Protein AF-A0A7K3ZRH9-F1 (afdb_monomer_lite)

Radius of gyration: 15.92 Å; chains: 1; bounding box: 36×37×50 Å

Foldseek 3Di:
DPPVVVVVVVVVVVVLLVLLLLLLLLLLLPDPVNWAKDWQFAQNHGDDDPNVVSLVVCVVVVQWDWDWDADPVRGIIMIITHGDPNSNVSNVVCVVVPRPGHHDDGDDDD

Sequence (110 aa):
MAGQTLQDYMCRYMDEKSDELKGCLLAALENKDGYLCILVESLGTPVPSEDLNYSELLTKAGLFWEEEQITRNGRNRYKLFHLTDAGRRVAEQTKDEGFDGKMAESIAIA

pLDDT: mean 91.6, std 8.49, range [51.81, 98.38]

Structure (mmCIF, N/CA/C/O backbone):
data_AF-A0A7K3ZRH9-F1
#
_entry.id   AF-A0A7K3ZRH9-F1
#
loop_
_atom_site.group_PDB
_atom_site.id
_atom_site.type_symbol
_atom_site.label_atom_id
_atom_site.label_alt_id
_atom_site.label_comp_id
_atom_site.label_asym_id
_atom_site.label_entity_id
_atom_site.label_seq_id
_atom_site.pdbx_PDB_ins_code
_atom_site.Cartn_x
_atom_site.Cartn_y
_atom_site.Cartn_z
_atom_site.occupancy
_atom_site.B_iso_or_equiv
_atom_site.auth_seq_id
_atom_site.auth_comp_id
_atom_site.auth_asym_id
_atom_site.auth_atom_id
_atom_site.pdbx_PDB_model_num
ATOM 1 N N . MET A 1 1 ? 0.101 25.271 31.640 1.00 51.81 1 MET A N 1
ATOM 2 C CA . MET A 1 1 ? -0.770 24.604 30.648 1.00 51.81 1 MET A CA 1
ATOM 3 C C . MET A 1 1 ? 0.003 24.331 29.352 1.00 51.81 1 MET A C 1
ATOM 5 O O . MET A 1 1 ? -0.362 24.847 28.312 1.00 51.81 1 MET A O 1
ATOM 9 N N . ALA A 1 2 ? 1.094 23.556 29.414 1.00 53.62 2 ALA A N 1
ATOM 10 C CA . ALA A 1 2 ? 1.946 23.247 28.249 1.00 53.62 2 ALA A CA 1
ATOM 11 C C . ALA A 1 2 ? 1.849 21.772 27.794 1.00 53.62 2 ALA A C 1
ATOM 13 O O . ALA A 1 2 ? 2.449 21.395 26.797 1.00 53.62 2 ALA A O 1
ATOM 14 N N . GLY A 1 3 ? 1.104 20.934 28.531 1.00 56.38 3 GLY A N 1
ATOM 15 C CA . GLY A 1 3 ? 0.943 19.503 28.237 1.00 56.38 3 GLY A CA 1
ATOM 16 C C . GLY A 1 3 ? -0.202 19.174 27.272 1.00 56.38 3 GLY A C 1
ATOM 17 O O . GLY A 1 3 ? -0.080 18.223 26.512 1.00 56.38 3 GLY A O 1
ATOM 18 N N . GLN A 1 4 ? -1.274 19.979 27.248 1.00 60.44 4 GLN A N 1
ATOM 19 C CA . GLN A 1 4 ? -2.423 19.753 26.354 1.00 60.44 4 GLN A CA 1
ATOM 20 C C . GLN A 1 4 ? -2.043 19.915 24.875 1.00 60.44 4 GLN A C 1
ATOM 22 O O . GLN A 1 4 ? -2.427 19.102 24.049 1.00 60.44 4 GLN A O 1
ATOM 27 N N . THR A 1 5 ? -1.180 20.878 24.542 1.00 80.81 5 THR A N 1
ATOM 28 C CA . THR A 1 5 ? -0.797 21.152 23.148 1.00 80.81 5 THR A CA 1
ATOM 29 C C . THR A 1 5 ? 0.062 20.056 22.518 1.00 80.81 5 THR A C 1
ATOM 31 O O . THR A 1 5 ? -0.055 19.806 21.322 1.00 80.81 5 THR A O 1
ATOM 34 N N . LEU A 1 6 ? 0.925 19.396 23.302 1.00 86.31 6 LEU A N 1
ATOM 35 C CA . LEU A 1 6 ? 1.718 18.267 22.808 1.00 86.31 6 LEU A CA 1
ATOM 36 C C . LEU A 1 6 ? 0.855 17.013 22.651 1.00 86.31 6 LEU A C 1
ATOM 38 O O . LEU A 1 6 ? 0.990 16.308 21.657 1.00 86.31 6 LEU A O 1
ATOM 42 N N . GLN A 1 7 ? -0.034 16.748 23.610 1.00 89.38 7 GLN A N 1
ATOM 43 C CA . GLN A 1 7 ? -0.946 15.609 23.540 1.00 89.38 7 GLN A CA 1
ATOM 44 C C . GLN A 1 7 ? -1.834 15.687 22.291 1.00 89.38 7 GLN A C 1
ATOM 46 O O . GLN A 1 7 ? -1.883 14.728 21.526 1.00 89.38 7 GLN A O 1
ATOM 51 N N . ASP A 1 8 ? -2.445 16.845 22.032 1.00 90.88 8 ASP A N 1
ATOM 52 C CA . ASP A 1 8 ? -3.309 17.050 20.863 1.00 90.88 8 ASP A CA 1
ATOM 53 C C . ASP A 1 8 ? -2.538 16.930 19.539 1.00 90.88 8 ASP A C 1
ATOM 55 O O . ASP A 1 8 ? -3.060 16.422 18.545 1.00 90.88 8 ASP A O 1
ATOM 59 N N . TYR A 1 9 ? -1.280 17.385 19.513 1.00 87.75 9 TYR A N 1
ATOM 60 C CA . TYR A 1 9 ? -0.398 17.201 18.361 1.00 87.75 9 TYR A CA 1
ATOM 61 C C . TYR A 1 9 ? -0.113 15.717 18.102 1.00 87.75 9 TYR A C 1
ATOM 63 O O . TYR A 1 9 ? -0.234 15.260 16.969 1.00 87.75 9 TYR A O 1
ATOM 71 N N . MET A 1 10 ? 0.227 14.957 19.147 1.00 90.56 10 MET A N 1
ATOM 72 C CA . MET A 1 10 ? 0.535 13.532 19.017 1.00 90.56 10 MET A CA 1
ATOM 73 C C . MET A 1 10 ? -0.683 12.718 18.580 1.00 90.56 10 MET A C 1
ATOM 75 O O . MET A 1 10 ? -0.534 11.841 17.737 1.00 90.56 10 MET A O 1
ATOM 79 N N . CYS A 1 11 ? -1.876 13.014 19.109 1.00 91.19 11 CYS A N 1
ATOM 80 C CA . CYS A 1 11 ? -3.117 12.369 18.672 1.00 91.19 11 CYS A CA 1
ATOM 81 C C . CYS A 1 11 ? -3.345 12.571 17.174 1.00 91.19 11 CYS A C 1
ATOM 83 O O . CYS A 1 11 ? -3.452 11.596 16.440 1.00 91.19 11 CYS A O 1
ATOM 85 N N . ARG A 1 12 ? -3.288 13.821 16.710 1.00 89.00 12 ARG A N 1
ATOM 86 C CA . ARG A 1 12 ? -3.459 14.141 15.290 1.00 89.00 12 ARG A CA 1
ATOM 87 C C . ARG A 1 12 ? -2.420 13.465 14.407 1.00 89.00 12 ARG A C 1
ATOM 89 O O . ARG A 1 12 ? -2.767 12.926 13.370 1.00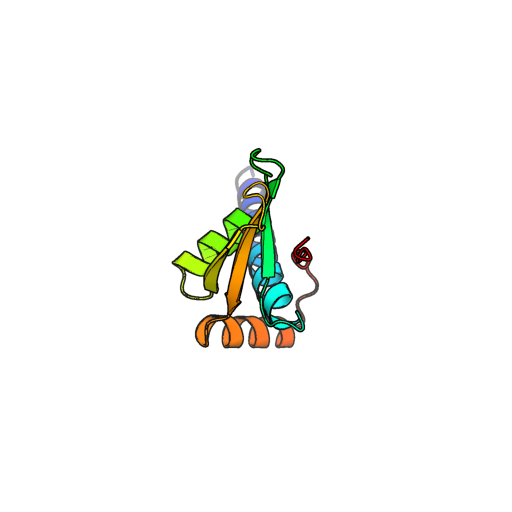 89.00 12 ARG A O 1
ATOM 96 N N . TYR A 1 13 ? -1.161 13.462 14.835 1.00 87.00 13 TYR A N 1
ATOM 97 C CA . TYR A 1 13 ? -0.098 12.790 14.098 1.00 87.00 13 TYR A CA 1
ATOM 98 C C . TYR A 1 13 ? -0.373 11.286 13.958 1.00 87.00 13 TYR A C 1
ATOM 100 O O . TYR A 1 13 ? -0.204 10.728 12.881 1.00 87.00 13 TYR A O 1
ATOM 108 N N . MET A 1 14 ? -0.818 10.616 15.027 1.00 89.81 14 MET A N 1
ATOM 109 C CA . MET A 1 14 ? -1.172 9.193 14.963 1.00 89.81 14 MET A CA 1
ATOM 110 C C . MET A 1 14 ? -2.382 8.939 14.062 1.00 89.81 14 MET A C 1
ATOM 112 O O . MET A 1 14 ? -2.368 7.957 13.322 1.00 89.81 14 MET A O 1
ATOM 116 N N . ASP A 1 15 ? -3.387 9.812 14.104 1.00 88.75 15 ASP A N 1
ATOM 117 C CA . ASP A 1 15 ? -4.564 9.717 13.239 1.00 88.75 15 ASP A CA 1
ATOM 118 C C . ASP A 1 15 ? -4.167 9.888 11.764 1.00 88.75 15 ASP A C 1
ATOM 120 O O . ASP A 1 15 ? -4.478 9.029 10.945 1.00 88.75 15 ASP A O 1
ATOM 124 N N . GLU A 1 16 ? -3.358 10.901 11.440 1.00 88.44 16 GLU A N 1
ATOM 125 C CA . GLU A 1 16 ? -2.822 11.121 10.089 1.00 88.44 16 GLU A CA 1
ATOM 126 C C . GLU A 1 16 ? -2.027 9.904 9.584 1.00 88.44 16 GLU A C 1
ATOM 128 O O . GLU A 1 16 ? -2.221 9.452 8.455 1.00 88.44 16 GLU A O 1
ATOM 133 N N . LYS A 1 17 ? -1.169 9.312 10.429 1.00 90.62 17 LYS A N 1
ATOM 134 C CA . LYS A 1 17 ? -0.410 8.100 10.066 1.00 90.62 17 LYS A CA 1
ATOM 135 C C . LYS A 1 17 ? -1.289 6.861 9.920 1.00 90.62 17 LYS A C 1
ATOM 137 O O . LYS A 1 17 ? -0.998 5.999 9.092 1.00 90.62 17 LYS A O 1
ATOM 142 N N . SER A 1 18 ? -2.364 6.765 10.697 1.00 91.94 18 SER A N 1
ATOM 143 C CA . SER A 1 18 ? -3.378 5.720 10.543 1.00 91.94 18 SER A CA 1
ATOM 144 C C . SER A 1 18 ? -4.085 5.843 9.194 1.00 91.94 18 SER A C 1
ATOM 146 O O . SER A 1 18 ? -4.271 4.844 8.497 1.00 91.94 18 SER A O 1
ATOM 148 N N . ASP A 1 19 ? -4.411 7.068 8.786 1.00 93.88 19 ASP A N 1
ATOM 149 C CA . ASP A 1 19 ? -5.110 7.332 7.534 1.00 93.88 19 ASP A CA 1
ATOM 150 C C . ASP A 1 19 ? -4.245 7.048 6.303 1.00 93.88 19 ASP A C 1
ATOM 152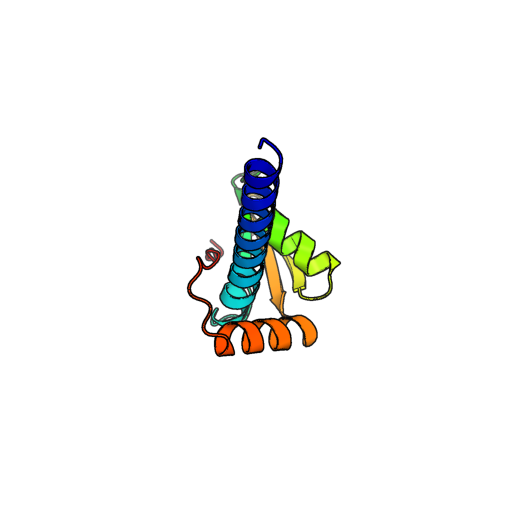 O O . ASP A 1 19 ? -4.736 6.472 5.337 1.00 93.88 19 ASP A O 1
ATOM 156 N N . GLU A 1 20 ? -2.945 7.338 6.347 1.00 94.69 20 GLU A N 1
ATOM 157 C CA . GLU A 1 20 ? -2.009 6.963 5.276 1.00 94.69 20 GLU A CA 1
ATOM 158 C C . GLU A 1 20 ? -1.930 5.432 5.086 1.00 94.69 20 GLU A C 1
ATOM 160 O O . GLU A 1 20 ? -1.955 4.928 3.958 1.00 94.69 20 GLU A O 1
ATOM 165 N N . LEU A 1 21 ? -1.911 4.664 6.184 1.00 96.00 21 LEU A N 1
ATOM 166 C CA . LEU A 1 21 ? -1.924 3.195 6.140 1.00 96.00 21 LEU A CA 1
ATOM 167 C C . LEU A 1 21 ? -3.244 2.654 5.572 1.00 96.00 21 LEU A C 1
ATOM 169 O O . LEU A 1 21 ? -3.238 1.774 4.706 1.00 96.00 21 LEU A O 1
ATOM 173 N N . LYS A 1 22 ? -4.378 3.197 6.028 1.00 96.44 22 LYS A N 1
ATOM 174 C CA . LYS A 1 22 ? -5.715 2.876 5.505 1.00 96.44 22 LYS A CA 1
ATOM 175 C C . LYS A 1 22 ? -5.823 3.192 4.015 1.00 96.44 22 LYS A C 1
ATOM 177 O O . LYS A 1 22 ? -6.310 2.363 3.245 1.00 96.44 22 LYS A O 1
ATOM 182 N N . GLY A 1 23 ? -5.300 4.343 3.600 1.00 96.75 23 GLY A N 1
ATOM 183 C CA . GLY A 1 23 ? -5.256 4.781 2.210 1.00 96.75 23 GLY A CA 1
ATOM 184 C C . GLY A 1 23 ? -4.514 3.798 1.304 1.00 96.75 23 GLY A C 1
ATOM 185 O O . GLY A 1 23 ? -4.977 3.529 0.196 1.00 96.75 23 GLY A O 1
ATOM 186 N N . CYS A 1 24 ? -3.417 3.200 1.779 1.00 97.19 24 CYS A N 1
ATOM 187 C CA . CYS A 1 24 ? -2.692 2.161 1.040 1.00 97.19 24 CYS A CA 1
ATOM 188 C C . CYS A 1 24 ? -3.519 0.874 0.881 1.00 97.19 24 CYS A C 1
ATOM 190 O O . CYS A 1 24 ? -3.603 0.317 -0.216 1.00 97.19 24 CYS A O 1
ATOM 192 N N . LEU A 1 25 ? -4.155 0.404 1.962 1.00 97.06 25 LEU A N 1
ATOM 193 C CA . LEU A 1 25 ? -4.993 -0.803 1.941 1.00 97.06 25 LEU A CA 1
ATOM 194 C C . LEU A 1 25 ? -6.176 -0.657 0.980 1.00 97.06 25 LEU A C 1
ATOM 196 O O . LEU A 1 25 ? -6.447 -1.559 0.185 1.00 97.06 25 LEU A O 1
ATOM 200 N N . LEU A 1 26 ? -6.857 0.489 1.026 1.00 97.00 26 LEU A N 1
ATOM 201 C CA . LEU A 1 26 ? -7.979 0.779 0.140 1.00 97.00 26 LEU A CA 1
ATOM 202 C C . LEU A 1 26 ? -7.536 0.948 -1.311 1.00 97.00 26 LEU A C 1
ATOM 204 O O . LEU A 1 26 ? -8.215 0.449 -2.204 1.00 97.00 26 LEU A O 1
ATOM 208 N N . ALA A 1 27 ? -6.385 1.577 -1.560 1.00 96.56 27 ALA A N 1
ATOM 209 C CA . ALA A 1 27 ? -5.844 1.693 -2.912 1.00 96.56 27 ALA A CA 1
ATOM 210 C C . ALA A 1 27 ? -5.615 0.317 -3.552 1.00 96.56 27 ALA A C 1
ATOM 212 O O . ALA A 1 27 ? -5.999 0.107 -4.700 1.00 96.56 27 ALA A O 1
ATOM 213 N N . ALA A 1 28 ? -5.069 -0.645 -2.802 1.00 96.88 28 ALA A N 1
ATOM 214 C CA . ALA A 1 28 ? -4.924 -2.017 -3.283 1.00 96.88 28 ALA A CA 1
ATOM 215 C C . ALA A 1 28 ? -6.276 -2.738 -3.455 1.00 96.88 28 ALA A C 1
ATOM 217 O O . ALA A 1 28 ? -6.434 -3.518 -4.393 1.00 96.88 28 ALA A O 1
ATOM 218 N N . LEU A 1 29 ? -7.249 -2.485 -2.568 1.00 96.62 29 LEU A N 1
ATOM 219 C CA . LEU A 1 29 ? -8.584 -3.094 -2.624 1.00 96.62 29 LEU A CA 1
ATOM 220 C C . LEU A 1 29 ? -9.385 -2.635 -3.850 1.00 96.62 29 LEU A C 1
ATOM 222 O O . LEU A 1 29 ? -10.086 -3.442 -4.458 1.00 96.62 29 LEU A O 1
ATOM 226 N N . GLU A 1 30 ? -9.312 -1.347 -4.187 1.00 94.38 30 GLU A N 1
ATOM 227 C CA . GLU A 1 30 ? -10.079 -0.745 -5.283 1.00 94.38 30 GLU A CA 1
ATOM 228 C C . GLU A 1 30 ? -9.372 -0.822 -6.639 1.00 94.38 30 GLU A C 1
ATOM 230 O O . GLU A 1 30 ? -10.000 -0.616 -7.684 1.00 94.38 30 GLU A O 1
ATOM 235 N N . ASN A 1 31 ? -8.080 -1.156 -6.649 1.00 93.81 31 ASN A N 1
ATOM 236 C CA . ASN A 1 31 ? -7.363 -1.410 -7.885 1.00 93.81 31 ASN A CA 1
ATOM 237 C C . ASN A 1 31 ? -7.924 -2.663 -8.582 1.00 93.81 31 ASN A C 1
ATOM 239 O O . ASN A 1 31 ? -8.057 -3.731 -7.984 1.00 93.81 31 ASN A O 1
ATOM 243 N N . LYS A 1 32 ? -8.208 -2.542 -9.883 1.00 87.75 32 LYS A N 1
ATOM 244 C CA . LYS A 1 32 ? -8.726 -3.631 -10.728 1.00 87.75 32 LYS A CA 1
ATOM 245 C C . LYS A 1 32 ? -7.808 -4.851 -10.771 1.00 87.75 32 LYS A C 1
ATOM 247 O O . LYS A 1 32 ? -8.310 -5.967 -10.876 1.00 87.75 32 LYS A O 1
ATOM 252 N N . ASP A 1 33 ? -6.502 -4.632 -10.678 1.00 86.31 33 ASP A N 1
ATOM 253 C CA . ASP A 1 33 ? -5.492 -5.688 -10.721 1.00 86.31 33 ASP A CA 1
ATOM 254 C C . ASP A 1 33 ? -5.217 -6.283 -9.322 1.00 86.31 33 ASP A C 1
ATOM 256 O O . ASP A 1 33 ? -4.489 -7.266 -9.186 1.00 86.31 33 ASP A O 1
ATOM 260 N N . GLY A 1 34 ? -5.844 -5.733 -8.271 1.00 87.19 34 GLY A N 1
ATOM 261 C CA . GLY A 1 34 ? -5.800 -6.263 -6.907 1.00 87.19 34 GLY A CA 1
ATOM 262 C C . GLY A 1 34 ? -4.501 -5.984 -6.146 1.00 87.19 34 GLY A C 1
ATOM 263 O O . GLY A 1 34 ? -4.181 -6.722 -5.208 1.00 87.19 34 GLY A O 1
ATOM 264 N N . TYR A 1 35 ? -3.750 -4.956 -6.548 1.00 95.06 35 TYR A N 1
ATOM 265 C CA . TYR A 1 35 ? -2.525 -4.518 -5.879 1.00 95.06 35 TYR A CA 1
ATOM 266 C C . TYR A 1 35 ? -2.329 -3.002 -5.917 1.00 95.06 35 TYR A C 1
ATOM 268 O O . TYR A 1 35 ? -2.839 -2.306 -6.793 1.00 95.06 35 TYR A O 1
ATOM 276 N N . LEU A 1 36 ? -1.522 -2.500 -4.985 1.00 97.00 36 LEU A N 1
ATOM 277 C CA . LEU A 1 36 ? -0.929 -1.166 -5.044 1.00 97.00 36 LEU A CA 1
ATOM 278 C C . LEU A 1 36 ? 0.470 -1.276 -5.661 1.00 97.00 36 LEU A C 1
ATOM 280 O O . LEU A 1 36 ? 1.329 -1.971 -5.125 1.00 97.00 36 LEU A O 1
ATOM 284 N N . CYS A 1 37 ? 0.703 -0.613 -6.792 1.00 96.94 37 CYS A N 1
ATOM 285 C CA . CYS A 1 37 ? 1.993 -0.628 -7.481 1.00 96.94 37 CYS A CA 1
ATOM 286 C C . CYS A 1 37 ? 2.760 0.672 -7.255 1.00 96.94 37 CYS A C 1
ATOM 288 O O . CYS A 1 37 ? 2.251 1.761 -7.524 1.00 96.94 37 CYS A O 1
ATOM 290 N N . ILE A 1 38 ? 4.008 0.540 -6.808 1.00 96.06 38 ILE A N 1
ATOM 291 C CA . ILE A 1 38 ? 4.896 1.656 -6.490 1.00 96.06 38 ILE A CA 1
ATOM 292 C C . ILE A 1 38 ? 6.188 1.527 -7.296 1.00 96.06 38 ILE A C 1
ATOM 294 O O . ILE A 1 38 ? 6.867 0.501 -7.258 1.00 96.06 38 ILE A O 1
ATOM 298 N N . LEU A 1 39 ? 6.548 2.595 -8.008 1.00 95.06 39 LEU A N 1
ATOM 299 C CA . LEU A 1 39 ? 7.842 2.737 -8.673 1.00 95.06 39 LEU A CA 1
ATOM 300 C C . LEU A 1 39 ? 8.916 3.027 -7.620 1.00 95.06 39 LEU A C 1
ATOM 302 O O . LEU A 1 39 ? 8.883 4.078 -6.985 1.00 95.06 39 LEU A O 1
ATOM 306 N N . VAL A 1 40 ? 9.868 2.112 -7.452 1.00 95.00 40 VAL A N 1
ATOM 307 C CA . VAL A 1 40 ? 10.951 2.250 -6.461 1.00 95.00 40 VAL A CA 1
ATOM 308 C C . VAL A 1 40 ? 12.261 2.720 -7.087 1.00 95.00 40 VAL A C 1
ATOM 310 O O . VAL A 1 40 ? 13.081 3.350 -6.424 1.00 95.00 40 VAL A O 1
ATOM 313 N N . GLU A 1 41 ? 12.460 2.458 -8.377 1.00 94.62 41 GLU A N 1
ATOM 314 C CA . GLU A 1 41 ? 13.640 2.886 -9.126 1.00 94.62 41 GLU A CA 1
ATOM 315 C C . GLU A 1 41 ? 13.236 3.256 -10.553 1.00 94.62 41 GLU A C 1
ATOM 317 O O . GLU A 1 41 ? 12.505 2.501 -11.191 1.00 94.62 41 GLU A O 1
ATOM 322 N N . SER A 1 42 ? 13.722 4.391 -11.057 1.00 93.06 42 SER A N 1
ATOM 323 C CA . SER A 1 42 ? 13.517 4.870 -12.425 1.00 93.06 42 SER A CA 1
ATOM 324 C C . SER A 1 42 ? 14.861 5.170 -13.072 1.00 93.06 42 SER A C 1
ATOM 326 O O . SER A 1 42 ? 15.669 5.921 -12.525 1.00 93.06 42 SER A O 1
ATOM 328 N N . LEU A 1 43 ? 15.123 4.577 -14.236 1.00 90.81 43 LEU A N 1
ATOM 329 C CA . LEU A 1 43 ? 16.407 4.705 -14.936 1.00 90.81 43 LEU A CA 1
ATOM 330 C C . LEU A 1 43 ? 17.634 4.368 -14.064 1.00 90.81 43 LEU A C 1
ATOM 332 O O . LEU A 1 43 ? 18.689 4.981 -14.218 1.00 90.81 43 LEU A O 1
ATOM 336 N N . GLY A 1 44 ? 17.509 3.389 -13.164 1.00 87.50 44 GLY A N 1
ATOM 337 C CA . GLY A 1 44 ? 18.575 2.999 -12.236 1.00 87.50 44 GLY A CA 1
ATOM 338 C C . GLY A 1 44 ? 18.748 3.939 -11.036 1.00 87.50 44 GLY A C 1
ATOM 339 O O . GLY A 1 44 ? 19.731 3.821 -10.309 1.00 87.50 44 GLY A O 1
ATOM 340 N N . THR A 1 45 ? 17.842 4.903 -10.847 1.00 91.31 45 THR A N 1
ATOM 341 C CA . THR A 1 45 ? 17.879 5.871 -9.742 1.00 91.31 45 THR A CA 1
ATOM 342 C C . THR A 1 45 ? 16.699 5.647 -8.794 1.00 91.31 45 THR A C 1
ATOM 344 O O . THR A 1 45 ? 15.565 5.584 -9.274 1.00 91.31 45 THR A O 1
ATOM 347 N N . PRO A 1 46 ? 16.917 5.555 -7.468 1.00 93.25 46 PRO A N 1
ATOM 348 C CA . PRO A 1 46 ? 15.832 5.417 -6.502 1.00 93.25 46 PRO A CA 1
ATOM 349 C C . PRO A 1 46 ? 14.806 6.550 -6.599 1.00 93.25 46 PRO A C 1
ATOM 351 O O . PRO A 1 46 ? 15.175 7.722 -6.708 1.00 93.25 46 PRO A O 1
ATOM 354 N N . VAL A 1 47 ? 13.524 6.200 -6.516 1.00 92.06 47 VAL A N 1
ATOM 355 C CA . VAL A 1 47 ? 12.412 7.154 -6.466 1.00 92.06 47 VAL A CA 1
ATOM 356 C C . VAL A 1 47 ? 11.863 7.182 -5.038 1.00 92.06 47 VAL A C 1
ATOM 358 O O . VAL A 1 47 ? 11.402 6.152 -4.548 1.00 92.06 47 VAL A O 1
ATOM 361 N N . PRO A 1 48 ? 11.920 8.326 -4.335 1.00 89.62 48 PRO A N 1
ATOM 362 C CA . PRO A 1 48 ? 11.356 8.426 -2.997 1.00 89.62 48 PRO A CA 1
ATOM 363 C C . PRO A 1 48 ? 9.827 8.336 -3.054 1.00 89.62 48 PRO A C 1
ATOM 365 O O . PRO A 1 48 ? 9.187 9.007 -3.861 1.00 89.62 48 PRO A O 1
ATOM 368 N N . SER A 1 49 ? 9.250 7.533 -2.164 1.00 90.81 49 SER A N 1
ATOM 369 C CA . SER A 1 49 ? 7.805 7.401 -1.986 1.00 90.81 49 SER A CA 1
ATOM 370 C C . SER A 1 49 ? 7.501 7.178 -0.506 1.00 90.81 49 SER A C 1
ATOM 372 O O . SER A 1 49 ? 8.099 6.310 0.128 1.00 90.81 49 SER A O 1
ATOM 374 N N . GLU A 1 50 ? 6.598 7.977 0.062 1.00 88.81 50 GLU A N 1
ATOM 375 C CA . GLU A 1 50 ? 6.122 7.752 1.432 1.00 88.81 50 GLU A CA 1
ATOM 376 C C . GLU A 1 50 ? 5.211 6.520 1.499 1.00 88.81 50 GLU A C 1
ATOM 378 O O . GLU A 1 50 ? 5.351 5.707 2.413 1.00 88.81 50 GLU A O 1
ATOM 383 N N . ASP A 1 51 ? 4.383 6.320 0.470 1.00 93.31 51 ASP A N 1
ATOM 384 C CA . ASP A 1 51 ? 3.505 5.154 0.317 1.00 93.31 51 ASP A CA 1
ATOM 385 C C . ASP A 1 51 ? 4.297 3.838 0.304 1.00 93.31 51 ASP A C 1
ATOM 387 O O . ASP A 1 51 ? 3.804 2.813 0.780 1.00 93.31 51 ASP A O 1
ATOM 391 N N . LEU A 1 52 ? 5.551 3.860 -0.172 1.00 95.31 52 LEU A N 1
ATOM 392 C CA . LEU A 1 52 ? 6.459 2.714 -0.090 1.00 95.31 52 LEU A CA 1
ATOM 393 C C . LEU A 1 52 ? 6.708 2.304 1.365 1.00 95.31 52 LEU A C 1
ATOM 395 O O . LEU A 1 52 ? 6.575 1.131 1.702 1.00 95.31 52 LEU A O 1
ATOM 399 N N . ASN A 1 53 ? 7.024 3.261 2.239 1.00 93.75 53 ASN A N 1
ATOM 400 C CA . ASN A 1 53 ? 7.325 2.972 3.641 1.00 93.75 53 ASN A CA 1
ATOM 401 C C . ASN A 1 53 ? 6.098 2.409 4.371 1.00 93.75 53 ASN A C 1
ATOM 403 O O . ASN A 1 53 ? 6.221 1.456 5.145 1.00 93.75 53 ASN A O 1
ATOM 407 N N . TYR A 1 54 ? 4.912 2.969 4.111 1.00 95.44 54 TYR A N 1
ATOM 408 C CA . TYR A 1 54 ? 3.660 2.471 4.686 1.00 95.44 54 TYR A CA 1
ATOM 409 C C . TYR A 1 54 ? 3.323 1.073 4.167 1.0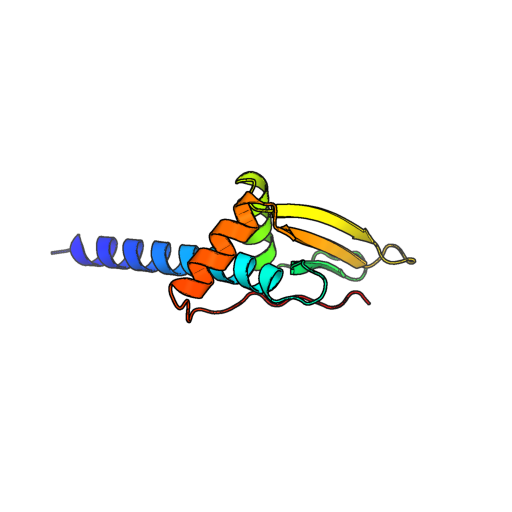0 95.44 54 TYR A C 1
ATOM 411 O O . TYR A 1 54 ? 2.981 0.191 4.954 1.00 95.44 54 TYR A O 1
ATOM 419 N N . SER A 1 55 ? 3.508 0.823 2.872 1.00 96.88 55 SER A N 1
ATOM 420 C CA . SER A 1 55 ? 3.258 -0.489 2.268 1.00 96.88 55 SER A CA 1
ATOM 421 C C . SER A 1 55 ? 4.230 -1.561 2.776 1.00 96.88 55 SER A C 1
ATOM 423 O O . SER A 1 55 ? 3.828 -2.691 3.066 1.00 96.88 55 SER A O 1
ATOM 425 N N . GLU A 1 56 ? 5.500 -1.215 2.995 1.00 96.25 56 GLU A N 1
ATOM 426 C CA . GLU A 1 56 ? 6.473 -2.111 3.627 1.00 96.25 56 GLU A CA 1
ATOM 427 C C . GLU A 1 56 ? 6.140 -2.389 5.100 1.00 96.25 56 GLU A C 1
ATOM 429 O O . GLU A 1 56 ? 6.325 -3.511 5.581 1.00 96.25 56 GLU A O 1
ATOM 434 N N . LEU A 1 57 ? 5.610 -1.402 5.830 1.00 96.50 57 LEU A N 1
ATOM 435 C CA . LEU A 1 57 ? 5.124 -1.609 7.195 1.00 96.50 57 LEU A CA 1
ATOM 436 C C . LEU A 1 57 ? 3.912 -2.552 7.219 1.00 96.50 57 LEU A C 1
ATOM 438 O O . LEU A 1 57 ? 3.880 -3.485 8.022 1.00 96.50 57 LEU A O 1
ATOM 442 N N . LEU A 1 58 ? 2.953 -2.359 6.311 1.00 97.50 58 LEU A N 1
ATOM 443 C CA . LEU A 1 58 ? 1.785 -3.231 6.146 1.00 97.50 58 LEU A CA 1
ATOM 444 C C . LEU A 1 58 ? 2.181 -4.657 5.734 1.00 97.50 58 LEU A C 1
ATOM 446 O O . LEU A 1 58 ? 1.554 -5.622 6.175 1.00 97.50 58 LEU A O 1
ATOM 450 N N . THR A 1 59 ? 3.260 -4.808 4.964 1.00 97.81 59 THR A N 1
ATOM 451 C CA . THR A 1 59 ? 3.851 -6.116 4.633 1.00 97.81 59 THR A CA 1
ATOM 452 C C . THR A 1 59 ? 4.418 -6.792 5.881 1.00 97.81 59 THR A C 1
ATOM 454 O O . THR A 1 59 ? 4.094 -7.942 6.171 1.00 97.81 59 THR A O 1
ATOM 457 N N . LYS A 1 60 ? 5.190 -6.063 6.699 1.00 97.38 60 LYS A N 1
ATOM 458 C CA . LYS A 1 60 ? 5.709 -6.571 7.986 1.00 97.38 60 LYS A CA 1
ATOM 459 C C . LYS A 1 60 ? 4.595 -6.923 8.975 1.00 97.38 60 LYS A C 1
ATOM 461 O O . LYS A 1 60 ? 4.771 -7.826 9.787 1.00 97.38 60 LYS A O 1
ATOM 466 N N . ALA A 1 61 ? 3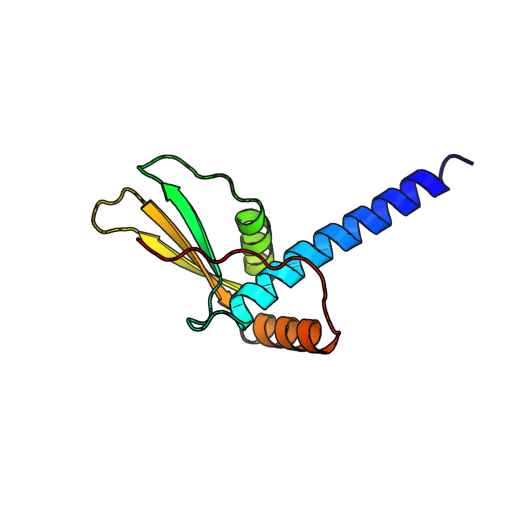.458 -6.234 8.899 1.00 96.56 61 ALA A N 1
ATOM 467 C CA . ALA A 1 61 ? 2.260 -6.532 9.680 1.00 96.56 61 ALA A CA 1
ATOM 468 C C . ALA A 1 61 ? 1.438 -7.719 9.129 1.00 96.56 61 ALA A C 1
ATOM 470 O O . ALA A 1 61 ? 0.456 -8.116 9.753 1.00 96.56 61 ALA A O 1
ATOM 471 N N . GLY A 1 62 ? 1.812 -8.291 7.977 1.00 97.50 62 GLY A N 1
ATOM 472 C CA . GLY A 1 62 ? 1.108 -9.411 7.342 1.00 97.50 62 GLY A CA 1
ATOM 473 C C . GLY A 1 62 ? -0.195 -9.029 6.629 1.00 97.50 62 GLY A C 1
ATOM 474 O O . GLY A 1 62 ? -1.005 -9.905 6.316 1.00 97.50 62 GLY A O 1
ATOM 475 N N . LEU A 1 63 ? -0.423 -7.738 6.377 1.00 97.88 63 LEU A N 1
ATOM 476 C CA . LEU A 1 63 ? -1.598 -7.231 5.656 1.00 97.88 63 LEU A CA 1
ATOM 477 C C . LEU A 1 63 ? -1.349 -7.153 4.145 1.00 97.88 63 LEU A C 1
ATOM 479 O O . LEU A 1 63 ? -2.279 -7.327 3.357 1.00 97.88 63 LEU A O 1
ATOM 483 N N . PHE A 1 64 ? -0.088 -6.990 3.749 1.00 98.38 64 PHE A N 1
ATOM 484 C CA . PHE A 1 64 ? 0.362 -7.168 2.375 1.00 98.38 64 PHE A CA 1
ATOM 485 C C . PHE A 1 64 ? 1.315 -8.353 2.232 1.00 98.38 64 PHE A C 1
ATOM 487 O O . PHE A 1 64 ? 2.004 -8.738 3.178 1.00 98.38 64 PHE A O 1
ATOM 494 N N . TRP A 1 65 ? 1.369 -8.897 1.022 1.00 97.44 65 TRP A N 1
ATOM 495 C CA . TRP A 1 65 ? 2.544 -9.588 0.508 1.00 97.44 65 TRP A CA 1
ATOM 496 C C . TRP A 1 65 ? 3.099 -8.794 -0.682 1.00 97.44 65 TRP A C 1
ATOM 498 O O . TRP A 1 65 ? 2.344 -8.096 -1.365 1.00 97.44 65 TRP A O 1
ATOM 508 N N . GLU A 1 66 ? 4.415 -8.852 -0.888 1.00 96.94 66 GLU A N 1
ATOM 509 C CA . GLU A 1 66 ? 5.105 -8.060 -1.912 1.00 96.94 66 GLU A CA 1
ATOM 510 C C . GLU A 1 66 ? 5.612 -8.927 -3.075 1.00 96.94 66 GLU A C 1
ATOM 512 O O . GLU A 1 66 ? 6.126 -10.029 -2.871 1.00 96.94 66 GLU A O 1
ATOM 517 N N . GLU A 1 67 ? 5.492 -8.395 -4.291 1.00 96.75 67 GLU A N 1
ATOM 518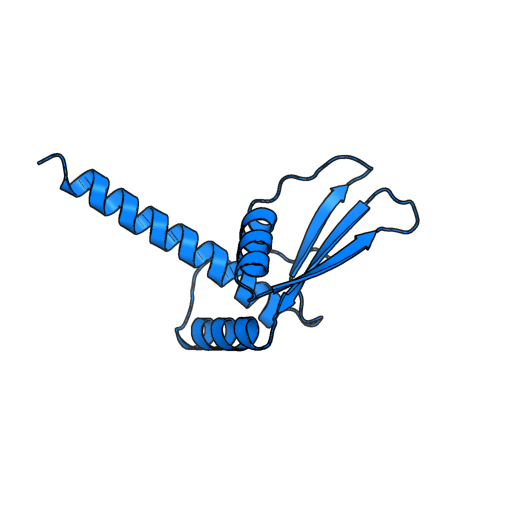 C CA . GLU A 1 67 ? 6.136 -8.884 -5.512 1.00 96.75 67 GLU A CA 1
ATOM 519 C C . GLU A 1 67 ? 7.024 -7.777 -6.094 1.00 96.75 67 GLU A C 1
ATOM 521 O O . GLU A 1 67 ? 6.640 -6.605 -6.111 1.00 96.75 67 GLU A O 1
ATOM 526 N N . GLU A 1 68 ? 8.209 -8.128 -6.599 1.00 95.25 68 GLU A N 1
ATOM 527 C CA . GLU A 1 68 ? 9.052 -7.190 -7.346 1.00 95.25 68 GLU A CA 1
ATOM 528 C C . GLU A 1 68 ? 8.934 -7.429 -8.850 1.00 95.25 68 GLU A C 1
ATOM 530 O O . GLU A 1 68 ? 9.129 -8.545 -9.333 1.00 95.25 68 GLU A O 1
ATOM 535 N N . GLN A 1 69 ? 8.718 -6.351 -9.605 1.00 94.19 69 GLN A N 1
ATOM 536 C CA . GLN A 1 69 ? 8.715 -6.389 -11.060 1.00 94.19 69 GLN A CA 1
ATOM 537 C C . GLN A 1 69 ? 9.778 -5.456 -11.634 1.00 94.19 69 GLN A C 1
ATOM 539 O O . GLN A 1 69 ? 9.872 -4.278 -11.290 1.00 94.19 69 GLN A O 1
ATOM 544 N N . ILE A 1 70 ? 10.583 -5.990 -12.551 1.00 91.94 70 ILE A N 1
ATOM 545 C CA . ILE A 1 70 ? 11.646 -5.253 -13.231 1.00 91.94 70 ILE A CA 1
ATOM 546 C C . ILE A 1 70 ? 11.327 -5.207 -14.724 1.00 91.94 70 ILE A C 1
ATOM 548 O O . ILE A 1 70 ? 10.984 -6.212 -15.348 1.00 91.94 70 ILE A O 1
ATOM 552 N N . THR A 1 71 ? 11.449 -4.022 -15.312 1.00 89.69 71 THR A N 1
ATOM 553 C CA . THR A 1 71 ? 11.274 -3.819 -16.759 1.00 89.69 71 THR A CA 1
ATOM 554 C C . THR A 1 71 ? 12.338 -4.552 -17.573 1.00 89.69 71 THR A C 1
ATOM 556 O O . THR A 1 71 ? 13.446 -4.801 -17.104 1.00 89.69 71 THR A O 1
ATOM 559 N N . ARG A 1 72 ? 12.043 -4.874 -18.843 1.00 75.06 72 ARG A N 1
ATOM 560 C CA . ARG A 1 72 ? 12.954 -5.648 -19.720 1.00 75.06 72 ARG A CA 1
ATOM 561 C C . ARG A 1 72 ? 14.360 -5.057 -19.865 1.00 75.06 72 ARG A C 1
ATOM 563 O O . ARG A 1 72 ? 15.292 -5.794 -20.163 1.00 75.06 72 ARG A O 1
ATOM 570 N N . ASN A 1 73 ? 14.516 -3.744 -19.705 1.00 82.69 73 ASN A N 1
ATOM 571 C CA . ASN A 1 73 ? 15.810 -3.062 -19.783 1.00 82.69 73 ASN A CA 1
ATOM 572 C C . ASN A 1 73 ? 16.528 -2.964 -18.421 1.00 82.69 73 ASN A C 1
ATOM 574 O O . ASN A 1 73 ? 17.614 -2.391 -18.364 1.00 82.69 73 ASN A O 1
ATOM 578 N N . GLY A 1 74 ? 15.932 -3.488 -17.345 1.00 81.94 74 GLY A N 1
ATOM 579 C CA . GLY A 1 74 ? 16.481 -3.478 -15.991 1.00 81.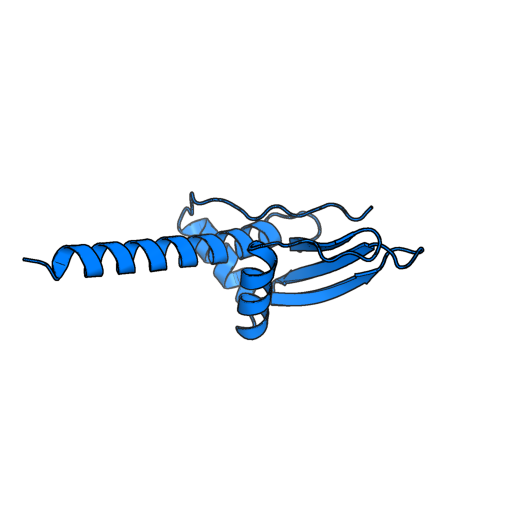94 74 GLY A CA 1
ATOM 580 C C . GLY A 1 74 ? 16.490 -2.110 -15.314 1.00 81.94 74 GLY A C 1
ATOM 581 O O . GLY A 1 74 ? 17.117 -1.969 -14.274 1.00 81.94 74 GLY A O 1
ATOM 582 N N . ARG A 1 75 ? 15.870 -1.089 -15.918 1.00 87.75 75 ARG A N 1
ATOM 583 C CA . ARG A 1 75 ? 16.042 0.311 -15.505 1.00 87.75 75 ARG A CA 1
ATOM 584 C C . ARG A 1 75 ? 14.960 0.817 -14.571 1.00 87.75 75 ARG A C 1
ATOM 586 O O . ARG A 1 75 ? 15.229 1.736 -13.806 1.00 87.75 75 ARG A O 1
ATOM 593 N N . ASN A 1 76 ? 13.766 0.245 -14.659 1.00 93.50 76 ASN A N 1
ATOM 594 C CA . ASN A 1 76 ? 12.687 0.548 -13.732 1.00 93.50 76 ASN A CA 1
ATOM 595 C C . ASN A 1 76 ? 12.383 -0.681 -12.886 1.00 93.50 76 ASN A C 1
ATOM 597 O O . ASN A 1 76 ? 12.225 -1.780 -13.439 1.00 93.50 76 ASN A O 1
ATOM 601 N N . ARG A 1 77 ? 12.267 -0.462 -11.577 1.00 95.06 77 ARG A N 1
ATOM 602 C CA . ARG A 1 77 ? 11.841 -1.459 -10.598 1.00 95.06 77 ARG A CA 1
ATOM 603 C C . ARG A 1 77 ? 10.563 -0.985 -9.928 1.00 95.06 77 ARG A C 1
ATOM 605 O O . ARG A 1 77 ? 10.469 0.165 -9.500 1.00 95.06 77 ARG A O 1
ATOM 612 N N . TYR A 1 78 ? 9.619 -1.900 -9.815 1.00 96.06 78 TYR A N 1
ATOM 613 C CA . TYR A 1 78 ? 8.329 -1.710 -9.182 1.00 96.06 78 TYR A CA 1
ATOM 614 C C . TYR A 1 78 ? 8.183 -2.706 -8.038 1.00 96.06 78 TYR A C 1
ATOM 616 O O . TYR A 1 78 ? 8.672 -3.835 -8.132 1.00 96.06 78 TYR A O 1
ATOM 624 N N . LYS A 1 79 ? 7.484 -2.290 -6.988 1.00 97.25 79 LYS A N 1
ATOM 625 C CA . LYS A 1 79 ? 6.942 -3.184 -5.970 1.00 97.25 79 LYS A CA 1
ATOM 626 C C . LYS A 1 79 ? 5.427 -3.207 -6.088 1.00 97.25 79 LYS A C 1
ATOM 628 O O . LYS A 1 79 ? 4.799 -2.149 -6.151 1.00 97.25 79 LYS A O 1
ATOM 633 N N . LEU A 1 80 ? 4.865 -4.404 -6.134 1.00 97.75 80 LEU A N 1
ATOM 634 C CA . LEU A 1 80 ? 3.433 -4.647 -6.154 1.00 97.75 80 LEU A CA 1
ATOM 635 C C . LEU A 1 80 ? 3.044 -5.185 -4.778 1.00 97.75 80 LEU A C 1
ATOM 637 O O . LEU A 1 80 ? 3.557 -6.208 -4.329 1.00 97.75 80 LEU A O 1
ATOM 641 N N . PHE A 1 81 ? 2.154 -4.470 -4.099 1.00 98.06 81 PHE A N 1
ATOM 642 C CA . PHE A 1 81 ? 1.666 -4.810 -2.770 1.00 98.06 81 PHE A CA 1
ATOM 643 C C . PHE A 1 81 ? 0.253 -5.364 -2.876 1.00 98.06 81 PHE A C 1
ATOM 645 O O . PHE A 1 81 ? -0.701 -4.642 -3.176 1.00 98.06 81 PHE A O 1
ATOM 652 N N . HIS A 1 82 ? 0.125 -6.661 -2.635 1.00 98.00 82 HIS A N 1
ATOM 653 C CA . HIS A 1 82 ? -1.126 -7.394 -2.752 1.00 98.00 82 HIS A CA 1
ATOM 654 C C . HIS A 1 82 ? -1.720 -7.651 -1.372 1.00 98.00 82 HIS A C 1
ATOM 656 O O . HIS A 1 82 ? -1.015 -8.045 -0.440 1.00 98.00 82 HIS A O 1
ATOM 662 N N . LEU A 1 83 ? -3.036 -7.491 -1.243 1.00 97.88 83 LEU A N 1
ATOM 663 C CA . LEU A 1 83 ? -3.738 -7.791 0.004 1.00 97.88 83 LEU A CA 1
ATOM 664 C C . LEU A 1 83 ? -3.658 -9.285 0.330 1.00 97.88 83 LEU A C 1
ATOM 666 O O . LEU A 1 83 ? -4.006 -10.136 -0.491 1.00 97.88 83 LEU A O 1
ATOM 670 N N . THR A 1 84 ? -3.269 -9.597 1.564 1.00 97.69 84 THR A N 1
ATOM 671 C CA . THR A 1 84 ? -3.534 -10.914 2.155 1.00 97.69 84 THR A CA 1
ATOM 672 C C . THR A 1 84 ? -5.014 -11.027 2.533 1.00 97.69 84 THR A C 1
ATOM 674 O O . THR A 1 84 ? -5.742 -10.033 2.544 1.00 97.69 84 THR A O 1
ATOM 677 N N . ASP A 1 85 ? -5.477 -12.212 2.934 1.00 97.44 85 ASP A N 1
ATOM 678 C CA . ASP A 1 85 ? -6.839 -12.375 3.471 1.00 97.44 85 ASP A CA 1
ATOM 679 C C . ASP A 1 85 ? -7.081 -11.531 4.736 1.00 97.44 85 ASP A C 1
ATOM 681 O O . ASP A 1 85 ? -8.202 -11.110 5.022 1.00 97.44 85 ASP A O 1
ATOM 685 N N . ALA A 1 86 ? -6.035 -11.282 5.532 1.00 97.50 86 ALA A N 1
ATOM 686 C CA . ALA A 1 86 ? -6.115 -10.373 6.671 1.00 97.50 86 ALA A CA 1
ATOM 687 C C . ALA A 1 86 ? -6.193 -8.914 6.205 1.00 97.50 86 ALA A C 1
ATOM 689 O O . ALA A 1 86 ? -7.086 -8.193 6.645 1.00 97.50 86 ALA A O 1
ATOM 690 N N . GLY A 1 87 ? -5.326 -8.509 5.272 1.00 97.38 87 GLY A N 1
ATOM 691 C CA . GLY A 1 87 ? -5.345 -7.169 4.687 1.00 97.38 87 GLY A CA 1
ATOM 692 C C . GLY A 1 87 ? -6.678 -6.828 4.038 1.00 97.38 87 GLY A C 1
ATOM 693 O O . GLY A 1 87 ? -7.223 -5.761 4.298 1.00 97.38 87 GLY A O 1
ATOM 694 N N . ARG A 1 88 ? -7.244 -7.752 3.254 1.00 97.62 88 ARG A N 1
ATOM 695 C CA . ARG A 1 88 ? -8.539 -7.573 2.587 1.00 97.62 88 ARG A CA 1
ATOM 696 C C . ARG A 1 88 ? -9.660 -7.309 3.585 1.00 97.62 88 ARG A C 1
ATOM 698 O O . ARG A 1 88 ? -10.395 -6.349 3.402 1.00 97.62 88 ARG A O 1
ATOM 705 N N . ARG A 1 89 ? -9.744 -8.095 4.663 1.00 97.56 89 ARG A N 1
ATOM 706 C CA . ARG A 1 89 ? -10.749 -7.884 5.718 1.00 97.56 89 ARG A CA 1
ATOM 707 C C . ARG A 1 89 ? -10.618 -6.513 6.377 1.00 97.56 89 ARG A C 1
ATOM 709 O O . ARG A 1 89 ? -11.623 -5.850 6.594 1.00 97.56 89 ARG A O 1
ATOM 716 N N . VAL A 1 90 ? -9.390 -6.081 6.673 1.00 96.69 90 VAL A N 1
ATOM 717 C CA . VAL A 1 90 ? -9.141 -4.750 7.253 1.00 96.69 90 VAL A CA 1
ATOM 718 C C . VAL A 1 90 ? -9.513 -3.646 6.260 1.00 96.69 90 VAL A C 1
ATOM 720 O O . VAL A 1 90 ? -10.140 -2.665 6.651 1.00 96.69 90 VAL A O 1
ATOM 723 N N . ALA A 1 91 ? -9.171 -3.804 4.981 1.00 96.62 91 ALA A N 1
ATOM 724 C CA . ALA A 1 91 ? -9.508 -2.844 3.935 1.00 96.62 91 ALA A CA 1
ATOM 725 C C . ALA A 1 91 ? -11.031 -2.727 3.737 1.00 96.62 91 ALA A C 1
ATOM 727 O O . ALA A 1 91 ? -11.557 -1.621 3.681 1.00 96.62 91 ALA A O 1
ATOM 728 N N . GLU A 1 92 ? -11.749 -3.852 3.689 1.00 97.00 92 GLU A N 1
ATOM 729 C CA . GLU A 1 92 ? -13.214 -3.886 3.593 1.00 97.00 92 GLU A CA 1
ATOM 730 C C . GLU A 1 92 ? -13.868 -3.216 4.805 1.00 97.00 92 GLU A C 1
ATOM 732 O O . GLU A 1 92 ? -14.704 -2.335 4.633 1.00 97.00 92 GLU A O 1
ATOM 737 N N . GLN A 1 93 ? -13.412 -3.532 6.022 1.00 96.56 93 GLN A N 1
ATOM 738 C CA . GLN A 1 93 ? -13.891 -2.861 7.230 1.00 96.56 93 GLN A CA 1
ATOM 739 C C . GLN A 1 93 ? -13.632 -1.347 7.183 1.00 96.56 93 GLN A C 1
ATOM 741 O O . GLN A 1 93 ? -14.516 -0.559 7.499 1.00 96.56 93 GLN A O 1
ATOM 746 N N . THR A 1 94 ? -12.440 -0.930 6.754 1.00 95.12 94 THR A N 1
ATOM 747 C CA . THR A 1 94 ? -12.080 0.493 6.631 1.00 95.12 94 THR A CA 1
ATOM 748 C C . THR A 1 94 ? -12.991 1.217 5.634 1.00 95.12 94 THR A C 1
ATOM 750 O O . THR A 1 94 ? -13.375 2.367 5.850 1.00 95.12 94 THR A O 1
ATOM 753 N N . LYS A 1 95 ? -13.364 0.542 4.542 1.00 94.31 95 LYS A N 1
ATOM 754 C CA . LYS A 1 95 ? -14.314 1.058 3.556 1.00 94.31 95 LYS A CA 1
ATOM 755 C C . LYS A 1 95 ? -15.717 1.197 4.145 1.00 94.31 95 LYS A C 1
ATOM 757 O O . LYS A 1 95 ? -16.357 2.226 3.940 1.00 94.31 95 LYS A O 1
ATOM 762 N N . ASP A 1 96 ? -16.169 0.195 4.893 1.00 96.00 96 ASP A N 1
ATOM 763 C CA . ASP A 1 96 ? -17.478 0.196 5.555 1.00 96.00 96 ASP A CA 1
ATOM 764 C C . ASP A 1 96 ? -17.577 1.266 6.657 1.00 96.00 96 ASP A C 1
ATOM 766 O O . ASP A 1 96 ? -18.642 1.847 6.864 1.00 96.00 96 ASP A O 1
ATOM 770 N N . GLU A 1 97 ? -16.463 1.580 7.325 1.00 93.81 97 GLU A N 1
ATOM 771 C CA . GLU A 1 97 ? -16.342 2.686 8.287 1.00 93.81 97 GLU A CA 1
ATOM 772 C C . GLU A 1 97 ? -16.434 4.075 7.627 1.00 93.81 97 GLU A C 1
ATOM 774 O O . GLU A 1 97 ? -16.546 5.081 8.327 1.00 93.81 97 GLU A O 1
ATOM 779 N N . GLY A 1 98 ? -16.445 4.142 6.291 1.00 90.81 98 GLY A N 1
ATOM 780 C CA . GLY A 1 98 ? -16.633 5.381 5.542 1.00 90.81 98 GLY A CA 1
ATOM 781 C C . GLY A 1 98 ? -15.384 6.254 5.487 1.00 90.81 98 GLY A C 1
ATOM 782 O O . GLY A 1 98 ? -15.507 7.475 5.525 1.00 90.81 98 GLY A O 1
ATOM 783 N N . PHE A 1 99 ? -14.198 5.640 5.411 1.00 91.81 99 PHE A N 1
ATOM 784 C CA . PHE A 1 99 ? -12.932 6.360 5.275 1.00 91.81 99 PHE A CA 1
ATOM 785 C C . PHE A 1 99 ? -12.978 7.414 4.157 1.00 91.81 99 PHE A C 1
ATOM 787 O O . PHE A 1 99 ? -13.268 7.101 3.001 1.00 91.81 99 PHE A O 1
ATOM 794 N N . ASP A 1 100 ? -12.650 8.654 4.511 1.00 89.69 100 ASP A N 1
ATOM 795 C CA . ASP A 1 100 ? -12.658 9.833 3.640 1.00 89.69 100 ASP A CA 1
ATOM 796 C C . ASP A 1 100 ? -11.260 10.450 3.447 1.00 89.69 100 ASP A C 1
ATOM 798 O O . ASP A 1 100 ? -11.114 11.506 2.824 1.00 89.69 100 ASP A O 1
ATOM 802 N N . GLY A 1 101 ? -10.223 9.781 3.958 1.00 88.75 101 GLY A N 1
ATOM 803 C CA . GLY A 1 101 ? -8.837 10.200 3.813 1.00 88.75 101 GLY A CA 1
ATOM 804 C C . GLY A 1 101 ? -8.272 9.977 2.406 1.00 88.75 101 GLY A C 1
ATOM 805 O O . GLY A 1 101 ? -8.914 9.461 1.488 1.00 88.75 101 GLY A O 1
ATOM 806 N N . LYS A 1 102 ? -7.013 10.382 2.218 1.00 91.00 102 LYS A N 1
ATOM 807 C CA . LYS A 1 102 ? -6.330 10.282 0.924 1.00 91.00 102 LYS A CA 1
ATOM 808 C C . LYS A 1 102 ? -5.954 8.828 0.613 1.00 91.00 102 LYS A C 1
ATOM 810 O O . LYS A 1 102 ? -5.323 8.158 1.423 1.00 91.00 102 LYS A O 1
ATOM 815 N N . MET A 1 103 ? -6.273 8.373 -0.596 1.00 93.38 103 MET A N 1
ATOM 816 C CA . MET A 1 103 ? -5.808 7.082 -1.112 1.00 93.38 103 MET A CA 1
ATOM 817 C C . MET A 1 103 ? -4.396 7.189 -1.698 1.00 93.38 103 MET A C 1
ATOM 819 O O . MET A 1 103 ? -4.052 8.201 -2.317 1.00 93.38 103 MET A O 1
ATOM 823 N N . ALA A 1 104 ? -3.598 6.132 -1.528 1.00 93.12 104 ALA A N 1
ATOM 824 C CA . ALA A 1 104 ? -2.305 6.009 -2.197 1.00 93.12 104 ALA A CA 1
ATOM 825 C C . ALA A 1 104 ? -2.495 5.888 -3.718 1.00 93.12 104 ALA A C 1
ATOM 827 O O . ALA A 1 104 ? -3.489 5.329 -4.192 1.00 93.12 104 ALA A O 1
ATOM 828 N N . GLU A 1 105 ? -1.541 6.399 -4.494 1.00 89.81 105 GLU A N 1
ATOM 829 C CA . GLU A 1 105 ? -1.611 6.344 -5.955 1.00 89.81 105 GLU A CA 1
ATOM 830 C C . GLU A 1 105 ? -0.897 5.096 -6.483 1.00 89.81 105 GLU A C 1
ATOM 832 O O . GLU A 1 105 ? 0.301 4.908 -6.276 1.00 89.81 105 GLU A O 1
ATOM 837 N N . SER A 1 106 ? -1.634 4.242 -7.196 1.00 91.31 106 SER A N 1
ATOM 838 C CA . SER A 1 106 ? -1.055 3.075 -7.862 1.00 91.31 106 SER A CA 1
ATOM 839 C C . SER A 1 106 ? -0.568 3.439 -9.260 1.00 91.31 106 SER A C 1
ATOM 841 O O . SER A 1 106 ? -1.353 3.845 -10.117 1.00 91.31 106 SER A O 1
ATOM 843 N N . ILE A 1 107 ? 0.720 3.228 -9.517 1.00 89.69 107 ILE A N 1
ATOM 844 C CA . ILE A 1 107 ? 1.360 3.578 -10.786 1.00 89.69 107 ILE A CA 1
ATOM 845 C C . ILE A 1 107 ? 1.221 2.420 -11.783 1.00 89.69 107 ILE A C 1
ATOM 847 O O . ILE A 1 107 ? 1.394 1.251 -11.435 1.00 89.69 107 ILE A O 1
ATOM 851 N N . ALA A 1 108 ? 0.943 2.739 -13.048 1.00 85.75 108 ALA A N 1
ATOM 852 C CA . ALA A 1 108 ? 0.970 1.757 -14.127 1.00 85.75 108 ALA A CA 1
ATOM 853 C C . ALA A 1 108 ? 2.413 1.346 -14.472 1.00 85.75 108 ALA A C 1
ATOM 855 O O . ALA A 1 108 ? 3.324 2.175 -14.526 1.00 85.75 108 ALA A O 1
ATOM 856 N N . ILE A 1 109 ? 2.615 0.062 -14.752 1.00 82.75 109 ILE A N 1
ATOM 857 C CA . ILE A 1 109 ? 3.920 -0.467 -15.157 1.00 82.75 109 ILE A CA 1
ATOM 858 C C . ILE A 1 109 ? 4.176 -0.073 -16.615 1.00 82.75 109 ILE A C 1
ATOM 860 O O . ILE A 1 109 ? 3.319 -0.298 -17.471 1.00 82.75 109 ILE A O 1
ATOM 864 N N . ALA A 1 110 ? 5.338 0.532 -16.878 1.00 73.56 110 ALA A N 1
ATOM 865 C CA . ALA A 1 110 ? 5.719 1.105 -18.173 1.00 73.56 110 ALA A CA 1
ATOM 866 C C . ALA A 1 110 ? 6.909 0.377 -18.809 1.00 73.56 110 ALA A C 1
ATOM 868 O O . ALA A 1 110 ? 7.831 -0.019 -18.061 1.00 73.56 110 ALA A O 1
#

Secondary structure (DSSP, 8-state):
--SHHHHHHHHHHHHHHHHHHHHHHHHHHHSTTSEEEEEEEETTEE---HHHHHHHHHHHTTSEEEEEEE-TTS--EEEEEEEPHHHHHHHHHHHHTT--SPPPPPPPP-